Protein AF-A0A7S0NDJ4-F1 (afdb_monomer_lite)

Radius of gyration: 18.44 Å; chains: 1; bounding box: 47×47×49 Å

Secondary structure (DSSP, 8-state):
-PPPP-PPPP--PPTT-TTTGGGTHHHHHS-HHHHHHHHHHHHHH-HHHHHHHHHHHHTTTTS-HHHHHHHHHHHHHHHHHHHHHHHHH--GGGSSPPTT-------

pLDDT: mean 72.67, std 22.51, range [40.19, 97.0]

Organism: NCBI:txid3032

Sequence (107 aa):
KQPAGLVWRPVSGPEGSAIRTNMYAAESTYSLRFIEYLSKFLLNYDASSIALWKRRGDELSVLPMDAYQDKRLEQFASFSASVEYGLKRYNGTEGAAPPGQVPVPRV

Structure (mmCIF, N/CA/C/O backbone):
data_AF-A0A7S0NDJ4-F1
#
_entry.id   AF-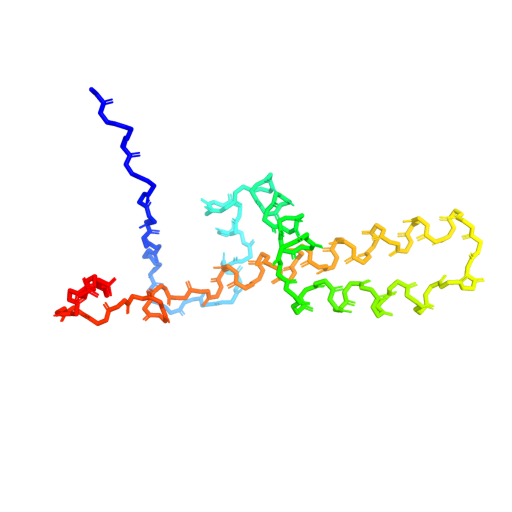A0A7S0NDJ4-F1
#
loop_
_atom_site.group_PDB
_atom_site.id
_atom_site.type_symbol
_atom_site.label_atom_id
_atom_site.label_alt_id
_atom_site.label_comp_id
_atom_site.label_asym_id
_atom_site.label_entity_id
_atom_site.label_seq_id
_atom_site.pdbx_PDB_ins_code
_atom_site.Cartn_x
_atom_site.Cartn_y
_atom_site.Cartn_z
_atom_site.occupancy
_atom_site.B_iso_or_equiv
_atom_site.auth_seq_id
_atom_site.auth_comp_id
_atom_site.auth_asym_id
_atom_site.auth_atom_id
_atom_site.pdbx_PDB_model_num
ATOM 1 N N . LYS A 1 1 ? -7.775 -21.224 30.248 1.00 43.81 1 LYS A N 1
ATOM 2 C CA . LYS A 1 1 ? -7.658 -19.771 29.971 1.00 43.81 1 LYS A CA 1
ATOM 3 C C . LYS A 1 1 ? -7.819 -19.582 28.465 1.00 43.81 1 LYS A C 1
ATOM 5 O O . LYS A 1 1 ? -6.901 -19.938 27.743 1.00 43.81 1 LYS A O 1
ATOM 10 N N . GLN A 1 2 ? -8.996 -19.173 27.989 1.00 40.31 2 GLN A N 1
ATOM 11 C CA . GLN A 1 2 ? -9.210 -18.858 26.569 1.00 40.31 2 GLN A CA 1
ATOM 12 C C . GLN A 1 2 ? -8.626 -17.462 26.274 1.00 40.31 2 GLN A C 1
ATOM 14 O O . GLN A 1 2 ? -8.714 -16.603 27.156 1.00 40.31 2 GLN A O 1
ATOM 19 N N . PRO A 1 3 ? -8.001 -17.220 25.107 1.00 48.12 3 PRO A N 1
ATOM 20 C CA . PRO A 1 3 ? -7.545 -15.884 24.748 1.00 48.12 3 PRO A CA 1
ATOM 21 C C . PRO A 1 3 ? -8.763 -14.981 24.535 1.00 48.12 3 PRO A C 1
ATOM 23 O O . PRO A 1 3 ? -9.709 -15.356 23.843 1.00 48.12 3 PRO A O 1
ATOM 26 N N . ALA A 1 4 ? -8.751 -13.810 25.172 1.00 51.50 4 ALA A N 1
ATOM 27 C CA . ALA A 1 4 ? -9.773 -12.789 24.994 1.00 51.50 4 ALA A CA 1
ATOM 28 C C . ALA A 1 4 ? -9.912 -12.469 23.497 1.00 51.50 4 ALA A C 1
ATOM 30 O O . ALA A 1 4 ? -8.926 -12.142 22.836 1.00 51.50 4 ALA A O 1
ATOM 31 N N . GLY A 1 5 ? -11.1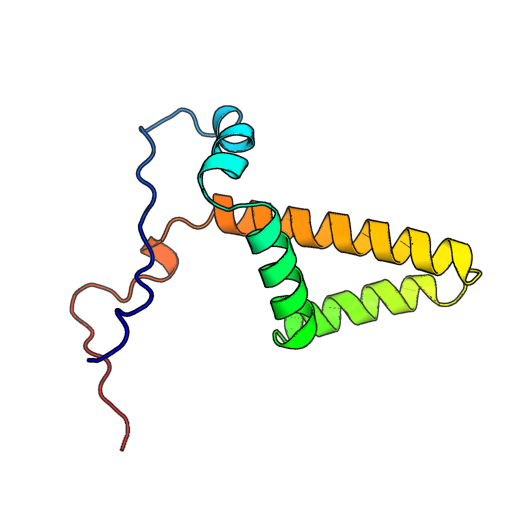26 -12.633 22.968 1.00 44.44 5 GLY A N 1
ATOM 32 C CA . GLY A 1 5 ? -11.426 -12.419 21.558 1.00 44.44 5 GLY A CA 1
ATOM 33 C C . GLY A 1 5 ? -11.064 -11.006 21.106 1.00 44.44 5 GLY A C 1
ATOM 34 O O . GLY A 1 5 ? -11.191 -10.041 21.858 1.00 44.44 5 GLY A O 1
ATOM 35 N N . LEU A 1 6 ? -10.607 -10.894 19.861 1.00 42.84 6 LEU A N 1
ATOM 36 C CA . LEU A 1 6 ? -10.420 -9.619 19.177 1.00 42.84 6 LEU A CA 1
ATOM 37 C C . LEU A 1 6 ? -11.789 -8.935 19.049 1.00 42.84 6 LEU A C 1
ATOM 39 O O . LEU A 1 6 ? -12.634 -9.375 18.274 1.00 42.84 6 LEU A O 1
ATOM 43 N N . VAL A 1 7 ? -12.022 -7.886 19.839 1.00 48.41 7 VAL A N 1
ATOM 44 C CA . VAL A 1 7 ? -13.250 -7.082 19.783 1.00 48.41 7 VAL A CA 1
ATOM 45 C C . VAL A 1 7 ? -12.956 -5.793 19.025 1.00 48.41 7 VAL A C 1
ATOM 47 O O . VAL A 1 7 ? -12.151 -4.973 19.468 1.00 48.41 7 VAL A O 1
ATOM 50 N N . TRP A 1 8 ? -13.626 -5.603 17.890 1.00 45.97 8 TRP A N 1
ATOM 51 C CA . TRP A 1 8 ? -13.615 -4.342 17.153 1.00 45.97 8 TRP A CA 1
ATOM 52 C C . TRP A 1 8 ? -14.373 -3.276 17.952 1.00 45.97 8 TRP A C 1
ATOM 54 O O . TRP A 1 8 ? -15.540 -3.470 18.292 1.00 45.97 8 TRP A O 1
ATOM 64 N N . ARG A 1 9 ? -13.714 -2.157 18.282 1.00 42.72 9 ARG A N 1
ATOM 65 C CA . ARG A 1 9 ? -14.363 -1.025 18.961 1.00 42.72 9 ARG A CA 1
ATOM 66 C C . ARG A 1 9 ? -14.896 -0.015 17.936 1.00 42.72 9 ARG A C 1
ATOM 68 O O . ARG A 1 9 ? -14.118 0.413 17.086 1.00 42.72 9 ARG A O 1
ATOM 75 N N . PRO A 1 10 ? -16.172 0.398 18.026 1.00 42.84 10 PRO A N 1
ATOM 76 C CA . PRO A 1 10 ? -16.705 1.479 17.204 1.00 42.84 10 PRO A CA 1
ATOM 77 C C . PRO A 1 10 ? -16.121 2.831 17.639 1.00 42.84 10 PRO A C 1
ATOM 79 O O . PRO A 1 10 ? -15.918 3.076 18.830 1.00 42.84 10 PRO A O 1
ATOM 82 N N . VAL A 1 11 ? -15.859 3.707 16.668 1.00 45.78 11 VAL A N 1
ATOM 83 C CA . VAL A 1 11 ? -15.365 5.072 16.893 1.00 45.78 11 VAL A CA 1
ATOM 84 C C . VAL A 1 11 ? -16.552 6.029 16.857 1.00 45.78 11 VAL A C 1
ATOM 86 O O . VAL A 1 11 ? -17.147 6.238 15.804 1.00 45.78 11 VAL A O 1
ATOM 89 N N . SER A 1 12 ? -16.899 6.618 17.999 1.00 46.25 12 SER A N 1
ATOM 90 C CA . SER A 1 12 ? -17.919 7.669 18.075 1.00 46.25 12 SER A CA 1
ATOM 91 C C . SER A 1 12 ? -17.255 9.037 17.902 1.00 46.25 12 SER A C 1
ATOM 93 O O . SER A 1 12 ? -16.532 9.486 18.790 1.00 46.25 12 SER A O 1
ATOM 95 N N . GLY A 1 13 ? -17.478 9.695 16.763 1.00 49.31 13 GLY A N 1
ATOM 96 C CA . GLY A 1 13 ? -17.104 11.096 16.542 1.00 49.31 13 GLY A CA 1
ATOM 97 C C . GLY A 1 13 ? -18.300 12.039 16.750 1.00 49.31 13 GLY A C 1
ATOM 98 O O . GLY A 1 13 ? -19.428 11.627 16.479 1.00 49.31 13 GLY A O 1
ATOM 99 N N . PRO A 1 14 ? -18.093 13.285 17.221 1.00 43.84 14 PRO A N 1
ATOM 100 C CA . PRO A 1 14 ? -19.172 14.258 17.357 1.00 43.84 14 PRO A CA 1
ATOM 101 C C . PRO A 1 14 ? -19.708 14.674 15.981 1.00 43.84 14 PRO A C 1
ATOM 103 O O . PRO A 1 14 ? -18.948 14.877 15.030 1.00 43.84 14 PRO A O 1
ATOM 106 N N . GLU A 1 15 ? -21.031 14.779 15.885 1.00 49.91 15 GLU A N 1
ATOM 107 C CA . GLU A 1 15 ? -21.762 15.095 14.660 1.00 49.91 15 GLU A CA 1
ATOM 108 C C . GLU A 1 15 ? -21.284 16.419 14.027 1.00 49.91 15 GLU A C 1
ATOM 110 O O . GLU A 1 15 ? -21.240 17.460 14.681 1.00 49.91 15 GLU A O 1
ATOM 115 N N . GLY A 1 16 ? -20.952 16.392 12.728 1.00 48.69 16 GLY A N 1
ATOM 116 C CA . GLY A 1 16 ? -21.036 17.590 11.878 1.00 48.69 16 GLY A CA 1
ATOM 117 C C . GLY A 1 16 ? -19.755 18.280 11.377 1.00 48.69 16 GLY A C 1
ATOM 118 O O . GLY A 1 16 ? -19.885 19.312 10.729 1.00 48.69 16 GLY A O 1
ATOM 119 N N . SER A 1 17 ? -18.532 17.763 11.571 1.00 44.78 17 SER A N 1
ATOM 120 C CA . SER A 1 17 ? -17.287 18.466 11.141 1.00 44.78 17 SER A CA 1
ATOM 121 C C . SER A 1 17 ? -16.366 17.634 10.217 1.00 44.78 17 SER A C 1
ATOM 123 O O . SER A 1 17 ? -15.168 17.460 10.440 1.00 44.78 17 SER A O 1
ATOM 125 N N . ALA A 1 18 ? -16.951 17.053 9.165 1.00 51.12 18 ALA A N 1
ATOM 126 C CA . ALA A 1 18 ? -16.546 15.757 8.607 1.00 51.12 18 ALA A CA 1
ATOM 127 C C . ALA A 1 18 ? -15.366 15.683 7.602 1.00 51.12 18 ALA A C 1
ATOM 129 O O . ALA A 1 18 ? -15.155 14.608 7.043 1.00 51.12 18 ALA A O 1
ATOM 130 N N . ILE A 1 19 ? -14.584 16.737 7.321 1.00 46.53 19 ILE A N 1
ATOM 131 C CA . ILE A 1 19 ? -13.538 16.627 6.265 1.00 46.53 19 ILE A CA 1
ATOM 132 C C . ILE A 1 19 ? -12.117 16.932 6.747 1.00 46.53 19 ILE A C 1
ATOM 134 O O . ILE A 1 19 ? -11.209 16.153 6.468 1.00 46.53 19 ILE A O 1
ATOM 138 N N . ARG A 1 20 ? -11.890 18.018 7.494 1.00 41.62 20 ARG A N 1
ATOM 139 C CA . ARG A 1 20 ? -10.520 18.430 7.867 1.00 41.62 20 ARG A CA 1
ATOM 140 C C . ARG A 1 20 ? -10.006 17.791 9.159 1.00 41.62 20 ARG A C 1
ATOM 142 O O . ARG A 1 20 ? -8.828 17.463 9.244 1.00 41.62 20 ARG A O 1
ATOM 149 N N . THR A 1 21 ? -10.886 17.525 10.120 1.00 45.28 21 THR A N 1
ATOM 150 C CA . THR A 1 21 ? -10.546 16.877 11.401 1.00 45.28 21 THR A CA 1
ATOM 151 C C . THR A 1 21 ? -10.143 15.405 11.219 1.00 45.28 21 THR A C 1
ATOM 153 O O . THR A 1 21 ? -9.285 14.885 11.930 1.00 45.28 21 THR A O 1
ATOM 156 N N . ASN A 1 22 ? -10.696 14.749 10.194 1.00 49.97 22 ASN A N 1
ATOM 157 C CA . ASN A 1 22 ? -10.505 13.323 9.917 1.00 49.97 22 ASN A CA 1
ATOM 158 C C . ASN A 1 22 ? -9.102 12.956 9.414 1.00 49.97 22 ASN A C 1
ATOM 160 O O . ASN A 1 22 ? -8.707 11.793 9.500 1.00 49.97 22 ASN A O 1
ATOM 164 N N . MET A 1 23 ? -8.327 13.921 8.906 1.00 42.38 23 MET A N 1
ATOM 165 C CA . MET A 1 23 ? -6.959 13.643 8.464 1.00 42.38 23 MET A CA 1
ATOM 166 C C . MET A 1 23 ? -6.000 13.461 9.650 1.00 42.38 23 MET A C 1
ATOM 168 O O . MET A 1 23 ? -5.112 12.624 9.559 1.00 42.38 23 MET A O 1
ATOM 172 N N . TYR A 1 24 ? -6.234 14.155 10.774 1.00 41.44 24 TYR A N 1
ATOM 173 C CA . TYR A 1 24 ? -5.424 14.047 11.998 1.00 41.44 24 TYR A CA 1
ATOM 174 C C . TYR A 1 24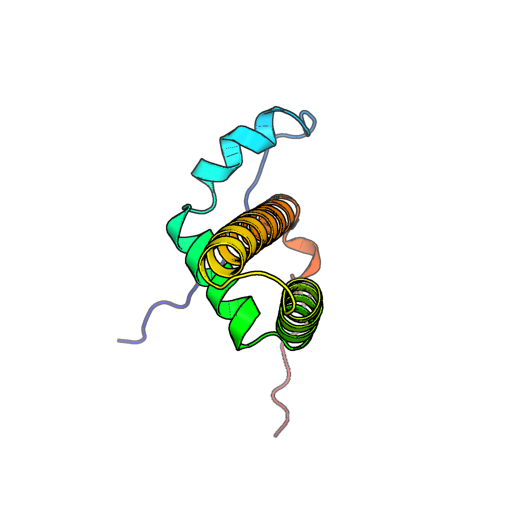 ? -5.920 12.953 12.969 1.00 41.44 24 TYR A C 1
ATOM 176 O O . TYR A 1 24 ? -5.109 12.308 13.623 1.00 41.44 24 TYR A O 1
ATOM 184 N N . ALA A 1 25 ? -7.228 12.655 13.019 1.00 44.59 25 ALA A N 1
ATOM 185 C CA . ALA A 1 25 ? -7.787 11.541 13.819 1.00 44.59 25 ALA A CA 1
ATOM 186 C C . ALA A 1 25 ? -7.453 10.131 13.265 1.00 44.59 25 ALA A C 1
ATOM 188 O O . ALA A 1 25 ? -7.723 9.086 13.864 1.00 44.59 25 ALA A O 1
ATOM 189 N N . ALA A 1 26 ? -6.854 10.106 12.083 1.00 42.94 26 ALA A N 1
ATOM 190 C CA . ALA A 1 26 ? -6.268 8.949 11.438 1.00 42.94 26 ALA A CA 1
ATOM 191 C C . ALA A 1 26 ? -5.250 8.208 12.306 1.00 42.94 26 ALA A C 1
ATOM 193 O O . ALA A 1 26 ? -5.408 7.023 12.602 1.00 42.94 26 ALA A O 1
ATOM 194 N N . GLU A 1 27 ? -4.238 8.956 12.748 1.00 41.88 27 GLU A N 1
ATOM 195 C CA . GLU A 1 27 ? -3.143 8.456 13.567 1.00 41.88 27 GLU A CA 1
ATOM 196 C C . GLU A 1 27 ? -3.644 8.036 14.953 1.00 41.88 27 GLU A C 1
ATOM 198 O O . GLU A 1 27 ? -3.051 7.159 15.577 1.00 41.88 27 GLU A O 1
ATOM 203 N N . SER A 1 28 ? -4.768 8.601 15.419 1.00 54.41 28 SER A N 1
ATOM 204 C CA . SER A 1 28 ? -5.363 8.244 16.710 1.00 54.41 28 SER A CA 1
ATOM 205 C C . SER A 1 28 ? -6.164 6.940 16.691 1.00 54.41 28 SER A C 1
ATOM 207 O O . SER A 1 28 ? -6.436 6.398 17.759 1.00 54.41 28 SER A O 1
ATOM 209 N N . THR A 1 29 ? -6.559 6.433 15.516 1.00 64.88 29 THR A N 1
ATOM 210 C CA . THR A 1 29 ? -7.454 5.263 15.408 1.00 64.88 29 THR A CA 1
ATOM 211 C C . THR A 1 29 ? -6.714 3.998 14.980 1.00 64.88 29 THR A C 1
ATOM 213 O O . THR A 1 29 ? -6.892 2.941 15.586 1.00 64.88 29 THR A O 1
ATOM 216 N N . TYR A 1 30 ? -5.852 4.098 13.965 1.00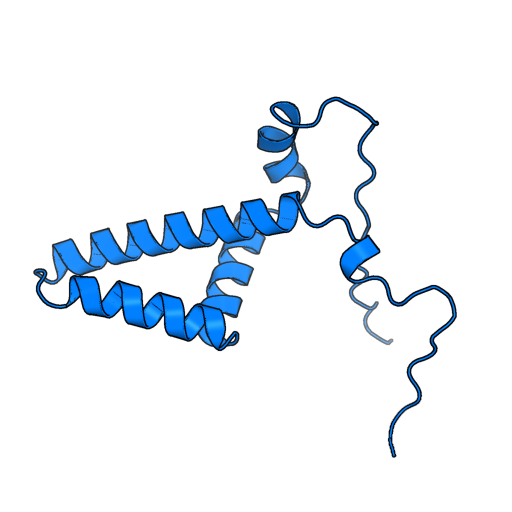 76.44 30 TYR A N 1
ATOM 217 C CA . TYR A 1 30 ? -5.071 2.972 13.462 1.00 76.44 30 TYR A CA 1
ATOM 218 C C . TYR A 1 30 ? -3.615 3.387 13.296 1.00 76.44 30 TYR A C 1
ATOM 220 O O . TYR A 1 30 ? -3.296 4.303 12.546 1.00 76.44 30 TYR A O 1
ATOM 228 N N . SER A 1 31 ? -2.714 2.689 13.987 1.00 85.38 31 SER A N 1
ATOM 229 C CA . SER A 1 31 ? -1.281 2.962 13.858 1.00 85.38 31 SER A CA 1
ATOM 230 C C . SER A 1 31 ? -0.794 2.735 12.422 1.00 85.38 31 SER A C 1
ATOM 232 O O . SER A 1 31 ? -1.263 1.820 11.740 1.00 85.38 31 SER A O 1
ATOM 234 N N . LEU A 1 32 ? 0.230 3.484 12.004 1.00 86.31 32 LEU A N 1
ATOM 235 C CA . LEU A 1 32 ? 0.887 3.291 10.706 1.00 86.31 32 LEU A CA 1
ATOM 236 C C . LEU A 1 32 ? 1.324 1.831 10.488 1.00 86.31 32 LEU A C 1
ATOM 238 O O . LEU A 1 32 ? 1.124 1.277 9.411 1.00 86.31 32 LEU A O 1
ATOM 242 N N . ARG A 1 33 ? 1.836 1.172 11.538 1.00 88.50 33 ARG A N 1
ATOM 243 C CA . ARG A 1 33 ? 2.233 -0.247 11.493 1.00 88.50 33 ARG A CA 1
ATOM 244 C C . ARG A 1 33 ? 1.063 -1.176 11.174 1.00 88.50 33 ARG A C 1
ATOM 246 O O . ARG A 1 33 ? 1.24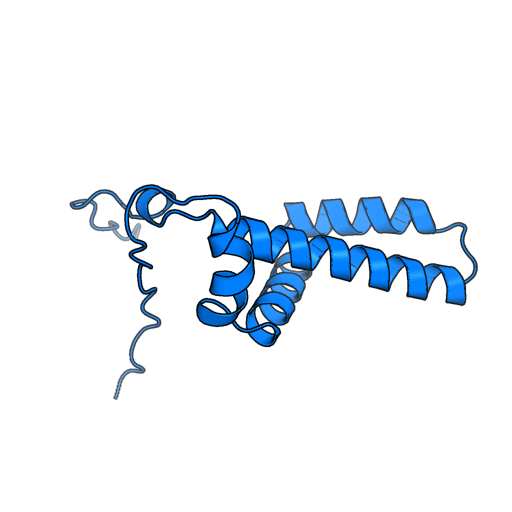3 -2.162 10.466 1.00 88.50 33 ARG A O 1
ATOM 253 N N . PHE A 1 34 ? -0.127 -0.877 11.695 1.00 89.94 34 PHE A N 1
ATOM 254 C CA . PHE A 1 34 ? -1.329 -1.651 11.392 1.00 89.94 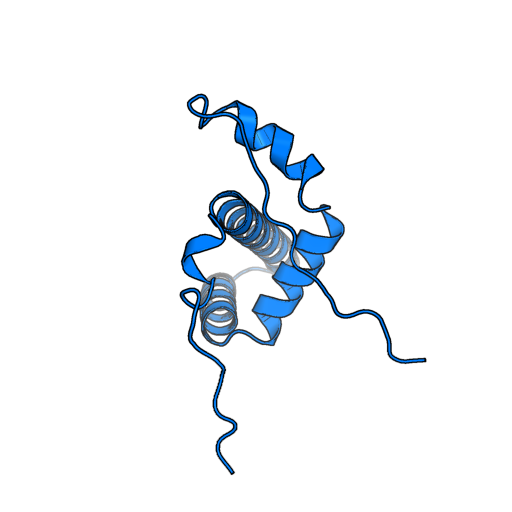34 PHE A CA 1
ATOM 255 C C . PHE A 1 34 ? -1.763 -1.456 9.939 1.00 89.94 34 PHE A C 1
ATOM 257 O O . PHE A 1 34 ? -2.055 -2.436 9.262 1.00 89.94 34 PHE A O 1
ATOM 264 N N . ILE A 1 35 ? -1.758 -0.215 9.445 1.00 91.44 35 ILE A N 1
ATOM 265 C CA . ILE A 1 35 ? -2.094 0.093 8.048 1.00 91.44 35 ILE A CA 1
ATOM 266 C C . ILE A 1 35 ? -1.118 -0.612 7.102 1.00 91.44 35 ILE A C 1
ATOM 268 O O . ILE A 1 35 ? -1.539 -1.235 6.129 1.00 91.44 35 ILE A O 1
ATOM 272 N N . GLU A 1 36 ? 0.179 -0.573 7.406 1.00 93.94 36 GLU A N 1
ATOM 273 C CA . GLU A 1 36 ? 1.211 -1.261 6.632 1.00 93.94 36 GLU A CA 1
ATOM 274 C C . GLU A 1 36 ? 1.000 -2.783 6.636 1.00 93.94 36 GLU A C 1
ATOM 276 O O . GLU A 1 36 ? 1.031 -3.422 5.580 1.00 93.94 36 GLU A O 1
ATOM 281 N N . TYR A 1 37 ? 0.736 -3.364 7.811 1.00 95.44 37 TYR A N 1
ATOM 282 C CA . TYR A 1 37 ? 0.424 -4.784 7.954 1.00 95.44 37 TYR A CA 1
ATOM 283 C C . TYR A 1 37 ? -0.813 -5.179 7.141 1.00 95.44 37 TYR A C 1
ATOM 285 O O . TYR A 1 37 ? -0.746 -6.123 6.355 1.00 95.44 37 TYR A O 1
ATOM 293 N N . LEU A 1 38 ? -1.923 -4.449 7.285 1.00 95.62 38 LEU A N 1
ATOM 294 C CA . LEU A 1 38 ? -3.165 -4.735 6.571 1.00 95.62 38 LEU A CA 1
ATOM 295 C C . LEU A 1 38 ? -2.980 -4.584 5.061 1.00 95.62 38 LEU A C 1
ATOM 297 O O . LEU A 1 38 ? -3.463 -5.414 4.299 1.00 95.62 38 LEU A O 1
ATOM 301 N N . SER A 1 39 ? -2.231 -3.572 4.625 1.00 96.50 39 SER A N 1
ATOM 302 C CA . SER A 1 39 ? -1.907 -3.388 3.211 1.00 96.50 39 SER A CA 1
ATOM 303 C C . SER A 1 39 ? -1.172 -4.611 2.662 1.00 96.50 39 SER A C 1
ATOM 305 O O . SER A 1 39 ? -1.577 -5.172 1.647 1.00 96.50 39 SER A O 1
ATOM 307 N N . LYS A 1 40 ? -0.145 -5.097 3.370 1.00 96.69 40 LYS A N 1
ATOM 308 C CA . LYS A 1 40 ? 0.563 -6.335 3.007 1.00 96.69 40 LYS A CA 1
ATOM 309 C C . LYS A 1 40 ? -0.367 -7.547 3.031 1.00 96.69 40 LYS A C 1
ATOM 311 O O . LYS A 1 40 ? -0.296 -8.369 2.125 1.00 96.69 40 LYS A O 1
ATOM 316 N N . PHE A 1 41 ? -1.248 -7.656 4.022 1.00 97.00 41 PHE A N 1
ATOM 317 C CA . PHE A 1 41 ? -2.225 -8.739 4.109 1.00 97.00 41 PHE A CA 1
ATOM 318 C C . PHE A 1 41 ? -3.144 -8.766 2.878 1.00 97.00 41 PHE A C 1
ATOM 320 O O . PHE A 1 41 ? -3.242 -9.792 2.209 1.00 97.00 41 PHE A O 1
ATOM 327 N N . LEU A 1 42 ? -3.745 -7.634 2.509 1.00 96.94 42 LEU A N 1
ATOM 328 C CA . LEU A 1 42 ? -4.619 -7.532 1.336 1.00 96.94 42 LEU A CA 1
ATOM 329 C C . LEU A 1 42 ? -3.878 -7.888 0.043 1.00 96.94 42 LEU A C 1
ATOM 331 O O . LEU A 1 42 ? -4.388 -8.660 -0.764 1.00 96.94 42 LEU A O 1
ATOM 335 N N . LEU A 1 43 ? -2.638 -7.420 -0.117 1.00 96.44 43 LEU A N 1
ATOM 336 C CA . LEU A 1 43 ? -1.807 -7.745 -1.279 1.00 96.44 43 LEU A CA 1
ATOM 337 C C . LEU A 1 43 ? -1.407 -9.226 -1.382 1.00 96.44 43 LEU A C 1
ATOM 339 O O . LEU A 1 43 ? -0.913 -9.631 -2.432 1.00 96.44 43 LEU A O 1
ATOM 343 N N . ASN A 1 44 ? -1.601 -10.027 -0.330 1.00 95.38 44 ASN A N 1
ATOM 344 C CA . ASN A 1 44 ? -1.279 -11.458 -0.321 1.00 95.38 44 ASN A CA 1
ATOM 345 C C . ASN A 1 44 ? -2.511 -12.371 -0.282 1.00 95.38 44 ASN A C 1
ATOM 347 O O . ASN A 1 44 ? -2.418 -13.508 -0.739 1.00 95.38 44 ASN A O 1
ATOM 351 N N . TYR A 1 45 ? -3.645 -11.900 0.243 1.00 95.44 45 TYR A N 1
ATOM 352 C CA . TYR A 1 45 ? -4.804 -12.758 0.521 1.00 95.44 45 TYR A CA 1
ATOM 353 C C . TYR A 1 45 ? -6.118 -12.286 -0.107 1.00 95.44 45 TYR A C 1
ATOM 355 O O . TYR A 1 45 ? -7.017 -13.105 -0.283 1.00 95.44 45 TYR A O 1
ATOM 363 N N . ASP A 1 46 ? -6.252 -11.009 -0.476 1.00 96.38 46 ASP A N 1
ATOM 364 C CA . ASP A 1 46 ? -7.449 -10.526 -1.166 1.00 96.38 46 ASP A CA 1
ATOM 365 C C . ASP A 1 46 ? -7.272 -10.614 -2.687 1.00 96.38 46 ASP A C 1
ATOM 367 O O . ASP A 1 46 ? -6.417 -9.948 -3.275 1.00 96.38 46 ASP A O 1
ATOM 371 N N . ALA A 1 47 ? -8.102 -11.425 -3.345 1.00 95.56 47 ALA A N 1
ATOM 372 C CA . ALA A 1 47 ? -7.996 -11.691 -4.780 1.00 95.56 47 ALA A CA 1
ATOM 373 C C . ALA A 1 47 ? -8.075 -10.413 -5.635 1.00 95.56 47 ALA A C 1
ATOM 375 O O . ALA A 1 47 ? -7.330 -10.272 -6.609 1.00 95.56 47 ALA A O 1
ATOM 376 N N . SER A 1 48 ? -8.935 -9.466 -5.252 1.00 95.44 48 SER A N 1
ATOM 377 C CA . SER A 1 48 ? -9.119 -8.202 -5.975 1.00 95.44 48 SER A CA 1
ATOM 378 C C . SER A 1 48 ? -7.887 -7.304 -5.856 1.00 95.44 48 SER A C 1
ATOM 380 O O . SER A 1 48 ? -7.393 -6.777 -6.856 1.00 95.44 48 SER A O 1
ATOM 382 N N . SER A 1 49 ? -7.343 -7.177 -4.646 1.00 95.44 49 SER A N 1
ATOM 383 C CA . SER A 1 49 ? -6.119 -6.424 -4.366 1.00 95.44 49 SER A CA 1
ATOM 384 C C . SER A 1 49 ? -4.904 -7.034 -5.063 1.00 95.44 49 SER A C 1
ATOM 386 O O . SER A 1 49 ? -4.121 -6.304 -5.671 1.00 95.44 49 SER A O 1
ATOM 388 N N . ILE A 1 50 ? -4.776 -8.366 -5.059 1.00 96.44 50 ILE A N 1
ATOM 389 C CA . ILE A 1 50 ? -3.725 -9.088 -5.792 1.00 96.44 50 ILE A CA 1
ATOM 390 C C . ILE A 1 50 ? -3.811 -8.789 -7.293 1.00 96.44 50 ILE A C 1
ATOM 392 O O . ILE A 1 50 ? -2.794 -8.479 -7.919 1.00 96.44 50 ILE A O 1
ATOM 396 N N . ALA A 1 51 ? -5.007 -8.865 -7.885 1.00 96.06 51 ALA A N 1
ATOM 397 C CA . ALA A 1 51 ? -5.202 -8.602 -9.310 1.00 96.06 51 ALA A CA 1
ATOM 398 C C . ALA A 1 51 ? -4.840 -7.154 -9.679 1.00 96.06 51 ALA A C 1
ATOM 400 O O . ALA A 1 51 ? -4.119 -6.923 -10.652 1.00 96.06 51 ALA A O 1
ATOM 401 N N . LEU A 1 52 ? -5.275 -6.181 -8.870 1.00 94.00 52 LEU A N 1
ATOM 402 C CA . LEU A 1 52 ? -4.921 -4.773 -9.050 1.00 94.00 52 LEU A CA 1
ATOM 403 C C . LEU A 1 52 ? -3.403 -4.550 -8.966 1.00 94.00 52 LEU A C 1
ATOM 405 O O . LEU A 1 52 ? -2.837 -3.827 -9.786 1.00 94.00 52 LEU A O 1
ATOM 409 N N . TRP A 1 53 ? -2.747 -5.172 -7.986 1.00 94.62 53 TRP A N 1
ATOM 410 C CA . TRP A 1 53 ? -1.311 -5.041 -7.743 1.00 94.62 53 TRP A CA 1
ATOM 411 C C . TRP A 1 53 ? -0.447 -5.640 -8.853 1.00 94.62 53 TRP A C 1
ATOM 413 O O . TRP A 1 53 ? 0.598 -5.073 -9.190 1.00 94.62 53 TRP A O 1
ATOM 423 N N . LYS A 1 54 ? -0.888 -6.765 -9.431 1.00 94.44 54 LYS A N 1
ATOM 424 C CA . LYS A 1 54 ? -0.264 -7.384 -10.608 1.00 94.44 54 LYS A CA 1
ATOM 425 C C . LYS A 1 54 ? -0.411 -6.496 -11.834 1.00 94.44 54 LYS A C 1
ATOM 427 O O . LYS A 1 54 ? 0.602 -6.103 -12.392 1.00 94.44 54 LYS A O 1
ATOM 432 N N . ARG A 1 55 ? -1.638 -6.061 -12.152 1.00 94.44 55 ARG A N 1
ATOM 433 C CA . ARG A 1 55 ? -1.902 -5.174 -13.298 1.00 94.44 55 ARG A CA 1
ATOM 434 C C . ARG A 1 55 ? -1.034 -3.914 -13.262 1.00 94.44 55 ARG A C 1
ATOM 436 O O . ARG A 1 55 ? -0.403 -3.567 -14.249 1.00 94.44 55 ARG A O 1
ATOM 443 N N . ARG A 1 56 ? -0.955 -3.264 -12.097 1.00 91.88 56 ARG A N 1
ATOM 444 C CA . ARG A 1 56 ? -0.093 -2.090 -11.886 1.00 91.88 56 ARG A CA 1
ATOM 445 C C . ARG A 1 56 ? 1.403 -2.406 -11.989 1.00 91.88 56 ARG A C 1
ATOM 447 O O . ARG A 1 56 ? 2.182 -1.523 -12.319 1.00 91.88 56 ARG A O 1
ATOM 454 N N . GLY A 1 57 ? 1.820 -3.628 -11.661 1.00 92.06 57 GLY A N 1
ATOM 455 C CA . GLY A 1 57 ? 3.205 -4.076 -11.823 1.00 92.06 57 GLY A CA 1
ATOM 456 C C . GLY A 1 57 ? 3.567 -4.336 -13.282 1.00 92.06 57 GLY A C 1
ATOM 457 O O . GLY A 1 57 ? 4.653 -3.955 -13.707 1.00 92.06 57 GLY A O 1
ATOM 458 N N . ASP A 1 58 ? 2.643 -4.911 -14.050 1.00 92.50 58 ASP A N 1
ATOM 459 C CA . ASP A 1 58 ? 2.828 -5.191 -15.477 1.00 92.50 58 ASP A CA 1
ATOM 460 C C . ASP A 1 58 ? 3.023 -3.894 -16.280 1.00 92.50 58 ASP A C 1
ATOM 462 O O . ASP A 1 58 ? 3.859 -3.838 -17.175 1.00 92.50 58 ASP A O 1
ATOM 466 N N . GLU A 1 59 ? 2.345 -2.806 -15.895 1.00 90.75 59 GLU A N 1
ATOM 467 C CA . GLU A 1 59 ? 2.549 -1.460 -16.463 1.00 90.75 59 GLU A CA 1
ATOM 468 C C . GLU A 1 59 ? 3.994 -0.939 -16.298 1.00 90.75 59 GLU A C 1
ATOM 470 O O . GLU A 1 59 ? 4.427 -0.058 -17.040 1.00 90.75 59 GLU A O 1
ATOM 475 N N . LEU A 1 60 ? 4.755 -1.481 -15.340 1.00 90.06 60 LEU A N 1
ATOM 476 C CA . LEU A 1 60 ? 6.129 -1.075 -15.035 1.00 90.06 60 LEU A CA 1
ATOM 477 C C . LEU A 1 60 ? 7.186 -2.028 -15.606 1.00 90.06 60 LEU A C 1
ATOM 479 O O . LEU A 1 60 ? 8.376 -1.767 -15.436 1.00 90.06 60 LEU A O 1
ATOM 483 N N . SER A 1 61 ? 6.799 -3.122 -16.270 1.00 84.38 61 SER A N 1
ATOM 484 C CA . SER A 1 61 ? 7.721 -4.207 -16.649 1.00 84.38 61 SER A CA 1
ATOM 485 C C . SER A 1 61 ? 8.820 -3.793 -17.635 1.00 84.38 61 SER A C 1
ATOM 487 O O . SER A 1 61 ? 9.795 -4.517 -17.814 1.00 84.38 61 SER A O 1
ATOM 489 N N . VAL A 1 62 ? 8.655 -2.647 -18.297 1.00 91.00 62 VAL A N 1
ATOM 490 C CA . VAL A 1 62 ? 9.616 -2.078 -19.255 1.00 91.00 62 VAL A CA 1
ATOM 491 C C . VAL A 1 62 ? 10.681 -1.198 -18.596 1.00 91.00 62 VAL A C 1
ATOM 493 O O . VAL A 1 62 ? 11.610 -0.756 -19.270 1.00 91.00 62 VAL A O 1
ATOM 496 N N . LEU A 1 63 ? 10.544 -0.902 -17.301 1.00 90.19 63 LEU A N 1
ATOM 497 C CA . LEU A 1 63 ? 11.461 -0.017 -16.596 1.00 90.19 63 LEU A CA 1
ATOM 498 C C . LEU A 1 63 ? 12.758 -0.738 -16.192 1.00 90.19 63 LEU A C 1
ATOM 500 O O . LEU A 1 63 ? 12.730 -1.923 -15.852 1.00 90.19 63 LEU A O 1
ATOM 504 N N . PRO A 1 64 ? 13.894 -0.015 -16.152 1.00 91.88 64 PRO A N 1
ATOM 505 C CA . PRO A 1 64 ? 15.104 -0.486 -15.483 1.00 91.88 64 PRO A CA 1
ATOM 506 C C . PRO A 1 64 ? 14.822 -0.872 -14.027 1.00 91.88 64 PRO A C 1
ATOM 508 O O . PRO A 1 64 ? 13.965 -0.267 -13.387 1.00 91.88 64 PRO A O 1
ATOM 511 N N . MET A 1 65 ? 15.571 -1.838 -13.487 1.00 88.62 65 MET A N 1
ATOM 512 C CA . MET A 1 65 ? 15.292 -2.427 -12.169 1.00 88.62 65 MET A CA 1
ATOM 513 C C . MET A 1 65 ? 15.203 -1.392 -11.035 1.00 88.62 65 MET A C 1
ATOM 515 O O . MET A 1 65 ? 14.308 -1.489 -10.198 1.00 88.62 65 MET A O 1
ATOM 519 N N . ASP A 1 66 ? 16.079 -0.388 -11.024 1.00 88.56 66 ASP A N 1
ATOM 520 C CA . ASP A 1 66 ? 16.082 0.647 -9.982 1.00 88.56 66 ASP A CA 1
ATOM 521 C C . ASP A 1 66 ? 14.817 1.517 -10.065 1.00 88.56 66 ASP A C 1
ATOM 523 O O . ASP A 1 66 ? 14.084 1.667 -9.089 1.00 88.56 66 ASP A O 1
ATOM 527 N N . ALA A 1 67 ? 14.473 1.974 -11.274 1.00 90.75 67 ALA A N 1
ATOM 528 C CA . ALA A 1 67 ? 13.241 2.719 -11.525 1.00 90.75 67 ALA A CA 1
ATOM 529 C C . ALA A 1 67 ? 11.985 1.873 -11.255 1.00 90.75 67 ALA A C 1
ATOM 531 O O . ALA A 1 67 ? 10.964 2.393 -10.804 1.00 90.75 67 ALA A O 1
ATOM 532 N N . TYR A 1 68 ? 12.050 0.563 -11.505 1.00 91.69 68 TYR A N 1
ATOM 533 C CA . TYR A 1 68 ? 10.987 -0.369 -11.158 1.00 91.69 68 TYR A CA 1
ATOM 534 C C . TYR A 1 68 ? 10.785 -0.418 -9.639 1.00 91.69 68 TYR A C 1
ATOM 536 O O . TYR A 1 68 ? 9.654 -0.274 -9.183 1.00 91.69 68 TYR A O 1
ATOM 544 N N . GLN A 1 69 ? 11.847 -0.566 -8.841 1.00 90.56 69 GLN A N 1
ATOM 545 C CA . GLN A 1 69 ? 11.738 -0.607 -7.378 1.00 90.56 69 GLN A CA 1
ATOM 546 C C . GLN A 1 69 ? 11.144 0.683 -6.803 1.00 90.56 69 GLN A C 1
ATOM 548 O O . GLN A 1 69 ? 10.201 0.608 -6.011 1.00 90.56 69 GLN A O 1
ATOM 553 N N . ASP A 1 70 ? 11.615 1.844 -7.263 1.00 92.75 70 ASP A N 1
ATOM 554 C CA . ASP A 1 70 ? 11.086 3.143 -6.839 1.00 92.75 70 ASP A CA 1
ATOM 555 C C . ASP A 1 70 ? 9.594 3.267 -7.166 1.00 92.75 70 ASP A C 1
ATOM 557 O O . ASP A 1 70 ? 8.776 3.614 -6.308 1.00 92.75 70 ASP A O 1
ATOM 561 N N . LYS A 1 71 ? 9.192 2.874 -8.381 1.00 94.31 71 LYS A N 1
ATOM 562 C CA . LYS A 1 71 ? 7.780 2.884 -8.780 1.00 94.31 71 LYS A CA 1
ATOM 563 C C . LYS A 1 71 ? 6.929 1.884 -8.012 1.00 94.31 71 LYS A C 1
ATOM 565 O O . LYS A 1 71 ? 5.774 2.180 -7.705 1.00 94.31 71 LYS A O 1
ATOM 570 N N . ARG A 1 72 ? 7.471 0.727 -7.635 1.00 94.50 72 ARG A N 1
ATOM 571 C CA . ARG A 1 72 ? 6.763 -0.235 -6.779 1.00 94.50 72 ARG A CA 1
ATOM 572 C C . ARG A 1 72 ? 6.585 0.293 -5.360 1.00 94.50 72 ARG A C 1
ATOM 574 O O . ARG A 1 72 ? 5.526 0.067 -4.774 1.00 94.50 72 ARG A O 1
ATOM 581 N N . LEU A 1 73 ? 7.561 1.029 -4.834 1.00 93.50 73 LEU A N 1
ATOM 582 C CA . LEU A 1 73 ? 7.444 1.691 -3.539 1.00 93.50 73 LEU A CA 1
ATOM 583 C C . LEU A 1 73 ? 6.384 2.804 -3.570 1.00 93.50 73 LEU A C 1
ATOM 585 O O . LEU A 1 73 ? 5.524 2.845 -2.691 1.00 93.50 73 LEU A O 1
ATOM 589 N N . GLU A 1 74 ? 6.373 3.642 -4.612 1.00 94.56 74 GLU A N 1
ATOM 590 C CA . GLU A 1 74 ? 5.324 4.651 -4.829 1.00 94.56 74 GLU A CA 1
ATOM 591 C C . GLU A 1 74 ? 3.927 4.007 -4.928 1.00 94.56 74 GLU A C 1
ATOM 593 O O . GLU A 1 74 ? 2.972 4.461 -4.290 1.00 94.56 74 GLU A O 1
ATOM 598 N N . GLN A 1 75 ? 3.798 2.912 -5.688 1.00 95.25 75 GLN A N 1
ATOM 599 C CA . GLN A 1 75 ? 2.545 2.160 -5.798 1.00 95.25 75 GLN A CA 1
ATOM 600 C C . GLN A 1 75 ? 2.095 1.596 -4.449 1.00 95.25 75 GLN A C 1
ATOM 602 O O . GLN A 1 75 ? 0.899 1.643 -4.147 1.00 95.25 75 GLN A O 1
ATOM 607 N N . PHE A 1 76 ? 3.025 1.078 -3.639 1.00 95.38 76 PHE A N 1
ATOM 608 C CA . PHE A 1 76 ? 2.721 0.588 -2.297 1.00 95.38 76 PHE A CA 1
ATOM 609 C C . PHE A 1 76 ? 2.222 1.720 -1.398 1.00 95.38 76 PHE A C 1
ATOM 611 O O . PHE A 1 76 ? 1.174 1.568 -0.778 1.00 95.38 76 PHE A O 1
ATOM 618 N N . ALA A 1 77 ? 2.907 2.867 -1.391 1.00 93.81 77 ALA A N 1
ATOM 619 C CA . ALA A 1 77 ? 2.510 4.034 -0.606 1.00 93.81 77 ALA A CA 1
ATOM 620 C C . ALA A 1 77 ? 1.104 4.539 -0.988 1.00 93.81 77 ALA A C 1
ATOM 622 O O . ALA A 1 77 ? 0.269 4.811 -0.123 1.00 93.81 77 ALA A O 1
ATOM 623 N N . SER A 1 78 ? 0.804 4.599 -2.290 1.00 94.38 78 SER A N 1
ATOM 624 C CA . SER A 1 78 ? -0.528 4.956 -2.796 1.00 94.38 78 SER A CA 1
ATOM 625 C C . SER A 1 78 ? -1.602 3.939 -2.385 1.00 94.38 78 SER A C 1
ATOM 627 O O . SER A 1 78 ? -2.713 4.313 -1.993 1.00 94.38 78 SER A O 1
ATOM 629 N N . PHE A 1 79 ? -1.277 2.646 -2.445 1.00 96.06 79 PHE A N 1
ATOM 630 C CA . PHE A 1 79 ? -2.181 1.583 -2.019 1.00 96.06 79 PHE A CA 1
ATOM 631 C C . PHE A 1 79 ? -2.465 1.659 -0.513 1.00 96.06 79 PHE A C 1
ATOM 633 O O . PHE A 1 79 ? -3.631 1.678 -0.122 1.00 96.06 79 PHE A O 1
ATOM 640 N N . SER A 1 80 ? -1.437 1.795 0.330 1.00 94.81 80 SER A N 1
ATOM 641 C CA . SER A 1 80 ? -1.612 1.902 1.783 1.00 94.81 80 SER A CA 1
ATOM 642 C C . SER A 1 80 ? -2.403 3.142 2.194 1.00 94.81 80 SER A C 1
ATOM 644 O O . SER A 1 80 ? -3.245 3.056 3.085 1.00 94.81 80 SER A O 1
ATOM 646 N N . ALA A 1 81 ? -2.221 4.269 1.497 1.00 92.00 81 ALA A N 1
ATOM 647 C CA . ALA A 1 81 ? -3.032 5.469 1.713 1.00 92.00 81 ALA A CA 1
ATOM 648 C C . ALA A 1 81 ? -4.516 5.237 1.370 1.00 92.00 81 ALA A C 1
ATOM 650 O O . ALA A 1 81 ? -5.409 5.757 2.040 1.00 92.00 81 ALA A O 1
ATOM 651 N N . SER A 1 82 ? -4.800 4.419 0.351 1.00 92.69 82 SER A N 1
ATOM 652 C CA . SER A 1 82 ? -6.174 4.049 -0.013 1.00 92.69 82 SER A CA 1
ATOM 653 C C . SER A 1 82 ? -6.815 3.137 1.040 1.00 92.69 82 SER A C 1
ATOM 655 O O . SER A 1 82 ? -7.984 3.317 1.376 1.00 92.69 82 SER A O 1
ATOM 657 N N . VAL A 1 83 ? -6.047 2.194 1.601 1.00 92.88 83 VAL A N 1
ATOM 658 C CA . VAL A 1 83 ? -6.483 1.334 2.716 1.00 92.88 83 VAL A CA 1
ATOM 659 C C . VAL A 1 83 ? -6.803 2.176 3.949 1.00 92.88 83 VAL A C 1
ATOM 661 O O . VAL A 1 83 ? -7.875 2.040 4.535 1.00 92.88 83 VAL A O 1
ATOM 664 N N . GLU A 1 84 ? -5.902 3.086 4.312 1.00 90.75 84 GLU A N 1
ATOM 665 C CA . GLU A 1 84 ? -6.109 4.032 5.403 1.00 90.75 84 GLU A CA 1
ATOM 666 C C . GLU A 1 84 ? -7.381 4.866 5.194 1.00 90.75 84 GLU A C 1
ATOM 668 O O . GLU A 1 84 ? -8.200 4.999 6.105 1.00 90.75 84 GLU A O 1
ATOM 673 N N . TYR A 1 85 ? -7.575 5.406 3.989 1.00 88.00 85 TYR A N 1
ATOM 674 C CA . TYR A 1 85 ? -8.772 6.170 3.653 1.00 88.00 85 TYR A CA 1
ATOM 675 C C . TYR A 1 85 ? -10.054 5.335 3.795 1.00 88.00 85 TYR A C 1
ATOM 677 O O . TYR A 1 85 ? -11.035 5.815 4.365 1.00 88.00 85 TYR A O 1
ATOM 685 N N . GLY A 1 86 ? -10.041 4.083 3.327 1.00 87.31 86 GLY A N 1
ATOM 686 C CA . GLY A 1 86 ? -11.165 3.156 3.465 1.00 87.31 86 GLY A CA 1
ATOM 687 C C . GLY A 1 86 ? -11.514 2.875 4.927 1.00 87.31 86 GLY A C 1
ATOM 688 O O . GLY A 1 86 ? -12.675 2.987 5.311 1.00 87.31 86 GLY A O 1
ATOM 689 N N . LEU A 1 87 ? -10.506 2.609 5.763 1.00 85.88 87 LEU A N 1
ATOM 690 C CA . LEU A 1 87 ? -10.692 2.390 7.201 1.00 85.88 87 LEU A CA 1
ATOM 691 C C . LEU A 1 87 ? -11.284 3.613 7.909 1.00 85.88 87 LEU A C 1
ATOM 693 O O . LEU A 1 87 ? -12.161 3.461 8.753 1.00 85.88 87 LEU A O 1
ATOM 697 N N . LYS A 1 88 ? -10.849 4.827 7.551 1.00 79.88 88 LYS A N 1
ATOM 698 C CA . LYS A 1 88 ? -11.403 6.070 8.123 1.00 79.88 88 LYS A CA 1
ATOM 699 C C . LYS A 1 88 ? -12.867 6.289 7.775 1.00 79.88 88 LYS A C 1
ATOM 701 O O . LYS A 1 88 ? -13.586 6.932 8.531 1.00 79.88 88 LYS A O 1
ATOM 706 N N . ARG A 1 89 ? -13.288 5.830 6.597 1.00 75.62 89 ARG A N 1
ATOM 707 C CA . ARG A 1 89 ? -14.661 5.985 6.110 1.00 75.62 89 ARG A CA 1
ATOM 708 C C . ARG A 1 89 ? -15.590 4.866 6.548 1.00 75.62 89 ARG A C 1
ATOM 710 O O . ARG A 1 89 ? -16.800 5.020 6.404 1.00 75.62 89 ARG A O 1
ATOM 717 N N . TYR A 1 90 ? -15.042 3.769 7.056 1.00 72.31 90 TYR A N 1
ATOM 718 C CA . TYR A 1 90 ? -15.824 2.623 7.474 1.00 72.31 90 TYR A CA 1
ATOM 719 C C . TYR A 1 90 ? -16.637 2.960 8.728 1.00 72.31 90 TYR A C 1
ATOM 721 O O . TYR A 1 90 ? -16.145 2.929 9.856 1.00 72.31 90 TYR A O 1
ATOM 729 N N . ASN A 1 91 ? -17.908 3.293 8.517 1.00 61.72 91 ASN A N 1
ATOM 730 C CA . ASN A 1 91 ? -18.876 3.470 9.584 1.00 61.72 91 ASN A CA 1
ATOM 731 C C . ASN A 1 91 ? -19.406 2.069 9.918 1.00 61.72 91 ASN A C 1
ATOM 733 O O . ASN A 1 91 ? -20.149 1.489 9.131 1.00 61.72 91 ASN A O 1
ATOM 737 N N . GLY A 1 92 ? -18.963 1.485 11.038 1.00 57.28 92 GLY A N 1
ATOM 738 C CA . GLY A 1 92 ? -19.094 0.053 11.379 1.00 57.28 92 GLY A CA 1
ATOM 739 C C . GLY A 1 92 ? -20.500 -0.574 11.367 1.00 57.28 92 GLY A C 1
ATOM 740 O O . GLY A 1 92 ? -20.636 -1.757 11.661 1.00 57.28 92 GLY A O 1
ATOM 741 N N . THR A 1 93 ? -21.538 0.177 11.008 1.00 53.56 93 THR A N 1
ATOM 742 C CA . THR A 1 93 ? -22.881 -0.305 10.672 1.00 53.56 93 THR A CA 1
ATOM 743 C C . THR A 1 93 ? -22.955 -1.045 9.334 1.00 53.56 93 THR A C 1
ATOM 745 O O . THR A 1 93 ? -23.854 -1.858 9.168 1.00 53.56 93 THR A O 1
ATOM 748 N N . GLU A 1 94 ? -22.025 -0.822 8.397 1.00 53.31 94 GLU A N 1
ATOM 749 C CA . GLU A 1 94 ? -22.010 -1.529 7.097 1.00 53.31 94 GLU A CA 1
ATOM 750 C C . GLU A 1 94 ? -21.508 -2.985 7.184 1.00 53.31 94 GLU A C 1
ATOM 752 O O . GLU A 1 94 ? -21.637 -3.741 6.224 1.00 53.31 94 GLU A O 1
ATOM 757 N N . GLY A 1 95 ? -20.994 -3.412 8.344 1.00 43.91 95 GLY A N 1
ATOM 758 C CA . GLY A 1 95 ? -20.644 -4.813 8.620 1.00 43.91 95 GLY A CA 1
ATOM 759 C C . GLY A 1 95 ? -21.131 -5.336 9.971 1.00 43.91 95 GLY A C 1
ATOM 760 O O . GLY A 1 95 ? -20.761 -6.441 10.367 1.00 43.91 95 GLY A O 1
ATOM 761 N N . ALA A 1 96 ? -21.964 -4.576 10.687 1.00 43.09 96 ALA A N 1
ATOM 762 C CA . ALA A 1 96 ? -22.707 -5.120 11.812 1.00 43.09 96 ALA A CA 1
ATOM 763 C C . ALA A 1 96 ? -23.807 -6.028 11.252 1.00 43.09 96 ALA A C 1
ATOM 765 O O . ALA A 1 96 ? -24.691 -5.562 10.531 1.00 43.09 96 ALA A O 1
ATOM 766 N N . ALA A 1 97 ? -23.773 -7.321 11.586 1.00 43.66 97 ALA A N 1
ATOM 767 C CA . ALA A 1 97 ? -24.960 -8.150 11.418 1.00 43.66 97 ALA A CA 1
ATOM 768 C C . ALA A 1 97 ? -26.127 -7.429 12.120 1.00 43.66 97 ALA A C 1
ATOM 770 O O . ALA A 1 97 ? -25.941 -6.967 13.255 1.00 43.66 97 ALA A O 1
ATOM 771 N N . PRO A 1 98 ? -27.294 -7.276 11.470 1.00 45.44 98 PRO A N 1
ATOM 772 C CA . PRO A 1 98 ? -28.429 -6.624 12.100 1.00 45.44 98 PRO A CA 1
ATOM 773 C C . PRO A 1 98 ? -28.707 -7.304 13.451 1.00 45.44 98 PRO A C 1
ATOM 775 O O . PRO A 1 98 ? -28.626 -8.537 13.540 1.00 45.44 98 PRO A O 1
ATOM 778 N N . PRO A 1 99 ? -28.984 -6.534 14.518 1.00 44.00 99 PRO A N 1
ATOM 779 C CA . PRO A 1 99 ? -29.200 -7.097 15.844 1.00 44.00 99 PRO A CA 1
ATOM 780 C C . PRO A 1 99 ? -30.342 -8.121 15.780 1.00 44.00 99 PRO A C 1
ATOM 782 O O . PRO A 1 99 ? -31.487 -7.763 15.519 1.00 44.00 99 PRO A O 1
ATOM 785 N N . GLY A 1 100 ? -30.009 -9.404 15.970 1.00 54.28 100 GLY A N 1
ATOM 786 C CA . GLY A 1 100 ? -30.965 -10.518 15.943 1.00 54.28 100 GLY A CA 1
ATOM 787 C C . GLY A 1 100 ? -30.613 -11.698 15.028 1.00 54.28 100 GLY A C 1
ATOM 788 O O . GLY A 1 100 ? -31.233 -12.750 15.165 1.00 54.28 100 GLY A O 1
ATOM 789 N N . GLN A 1 101 ? -29.616 -11.597 14.140 1.00 45.75 101 GLN A N 1
ATOM 790 C CA . GLN A 1 101 ? -29.161 -12.757 13.357 1.00 45.75 101 GLN A CA 1
ATOM 791 C C . GLN A 1 101 ? -28.040 -13.514 14.075 1.00 45.75 101 GLN A C 1
ATOM 793 O O . GLN A 1 101 ? -26.857 -13.209 13.945 1.00 45.75 101 GLN A O 1
ATOM 798 N N . VAL A 1 102 ? -28.431 -14.532 14.842 1.00 53.06 102 VAL A N 1
ATOM 799 C CA . VAL A 1 102 ? -27.510 -15.575 15.310 1.00 53.06 102 VAL A CA 1
ATOM 800 C C . VAL A 1 102 ? -27.024 -16.345 14.073 1.00 53.06 102 VAL A C 1
ATOM 802 O O . VAL A 1 102 ? -27.868 -16.834 13.316 1.00 53.06 102 VAL A O 1
ATOM 805 N N . PRO A 1 103 ? -25.708 -16.478 13.819 1.00 46.06 103 PRO A N 1
ATOM 806 C CA . PRO A 1 103 ? -25.228 -17.322 12.736 1.00 46.06 103 PRO A CA 1
ATOM 807 C C . PRO A 1 103 ? -25.585 -18.770 13.075 1.00 46.06 103 PRO A C 1
ATOM 809 O O . PRO A 1 103 ? -25.060 -19.334 14.035 1.00 46.06 103 PRO A O 1
ATOM 812 N N . VAL A 1 104 ? -26.503 -19.368 12.315 1.00 49.56 104 VAL A N 1
ATOM 813 C CA . VAL A 1 104 ? -26.784 -20.802 12.424 1.00 49.56 104 VAL A CA 1
ATOM 814 C C . VAL A 1 104 ? -25.567 -21.536 11.856 1.00 49.56 104 VAL A C 1
ATOM 816 O O . VAL A 1 104 ? -25.239 -21.317 10.685 1.00 49.56 104 VAL A O 1
ATOM 819 N N . PRO A 1 105 ? -24.870 -22.380 12.637 1.00 40.19 105 PRO A N 1
ATOM 820 C CA . PRO A 1 105 ? -23.799 -23.195 12.091 1.00 40.19 105 PRO A CA 1
ATOM 821 C C . PRO A 1 105 ? -24.415 -24.155 11.071 1.00 40.19 105 PRO A C 1
ATOM 823 O O . PRO A 1 105 ? -25.310 -24.933 11.401 1.00 40.19 105 PRO A O 1
ATOM 826 N N . ARG A 1 106 ? -23.968 -24.076 9.813 1.00 48.81 106 ARG A N 1
ATOM 827 C CA . ARG A 1 106 ? -24.258 -25.135 8.845 1.00 48.81 106 ARG A CA 1
ATOM 828 C C . ARG A 1 106 ? -23.415 -26.344 9.240 1.00 48.81 106 ARG A C 1
ATOM 830 O O . ARG A 1 106 ? -22.190 -26.243 9.260 1.00 48.81 106 ARG A O 1
ATOM 837 N N . VAL A 1 107 ? -24.112 -27.411 9.623 1.00 53.69 107 VAL A N 1
ATOM 838 C CA . VAL A 1 107 ? -23.574 -28.763 9.822 1.00 53.69 107 VAL A CA 1
ATOM 839 C C . VAL A 1 107 ? -23.148 -29.334 8.476 1.00 53.69 107 VAL A C 1
ATOM 841 O O . VAL A 1 107 ? -23.872 -29.063 7.488 1.00 53.69 107 VAL A O 1
#

Foldseek 3Di:
DDPDDDDDDADDDDPDPPDPVLVVCLCVRAPPVRLLVVLVVCCVPPPVNVVVLVVQLVVCPPDDPVVSVVSNVVVSVVSSVVSSVCVSPCRVVVPPDPPPDDPDDDD